Protein AF-A0A7C4ZBN6-F1 (afdb_monomer)

pLDDT: mean 78.93, std 16.06, range [44.75, 97.38]

Mean predicted aligned error: 10.24 Å

Foldseek 3Di:
DDDDDDDPVNVVVVVVVVVVVCVVCVVVVVVVVVVVLVVLLVVLVVQVVVLQVVLCVVPVQFGQAFDQDPDPDPVCVPPRPRCFSVVSSCVRNVDLCSQDRPPDPDCAPPPDPPPDPDRHHPDDDPNVCHDPPDCQRRGPVNDDDPVRD

Structure (mmCIF, N/CA/C/O backbone):
data_AF-A0A7C4ZBN6-F1
#
_entry.id   AF-A0A7C4ZBN6-F1
#
loop_
_atom_site.group_PDB
_atom_site.id
_atom_site.type_symbol
_atom_site.label_atom_id
_atom_site.label_alt_id
_atom_site.label_comp_id
_atom_site.label_asym_id
_atom_site.label_entity_id
_atom_site.label_seq_id
_atom_site.pdbx_PDB_ins_code
_atom_site.Cartn_x
_atom_site.Cartn_y
_atom_site.Cartn_z
_atom_site.occupancy
_atom_site.B_iso_or_equiv
_atom_site.auth_seq_id
_atom_site.auth_comp_id
_atom_site.auth_asym_id
_atom_site.auth_atom_id
_atom_site.pdbx_PDB_model_num
ATOM 1 N N . MET A 1 1 ? -55.128 3.864 31.688 1.00 60.03 1 MET A N 1
ATOM 2 C CA . MET A 1 1 ? -53.842 3.225 31.319 1.00 60.03 1 MET A CA 1
ATOM 3 C C . MET A 1 1 ? -52.769 3.665 32.312 1.00 60.03 1 MET A C 1
ATOM 5 O O . MET A 1 1 ? -52.484 4.854 32.373 1.00 60.03 1 MET A O 1
ATOM 9 N N . LYS A 1 2 ? -52.221 2.760 33.138 1.00 59.66 2 LYS A N 1
ATOM 10 C CA . LYS A 1 2 ? -51.116 3.093 34.060 1.00 59.66 2 LYS A CA 1
ATOM 11 C C . LYS A 1 2 ? -49.833 3.290 33.245 1.00 59.66 2 LYS A C 1
ATOM 13 O O . LYS A 1 2 ? -49.357 2.339 32.633 1.00 59.66 2 LYS A O 1
ATOM 18 N N . ARG A 1 3 ? -49.285 4.508 33.225 1.00 72.81 3 ARG A N 1
ATOM 19 C CA . ARG A 1 3 ? -47.945 4.765 32.677 1.00 72.81 3 ARG A CA 1
ATOM 20 C C . ARG A 1 3 ? -46.919 4.142 33.627 1.00 72.81 3 ARG A C 1
ATOM 22 O O . ARG A 1 3 ? -46.938 4.446 34.817 1.00 72.81 3 ARG A O 1
ATOM 29 N N . ARG A 1 4 ? -46.066 3.246 33.122 1.00 79.19 4 ARG A N 1
ATOM 30 C CA . ARG A 1 4 ? -44.907 2.747 33.875 1.00 79.19 4 ARG A CA 1
ATOM 31 C C . ARG A 1 4 ? -43.882 3.879 33.934 1.00 79.19 4 ARG A C 1
ATOM 33 O O . ARG A 1 4 ? -43.430 4.336 32.889 1.00 79.19 4 ARG A O 1
ATOM 40 N N . ALA A 1 5 ? -43.591 4.370 35.134 1.00 80.50 5 ALA A N 1
ATOM 41 C CA . ALA A 1 5 ? -42.513 5.323 35.354 1.00 80.50 5 ALA A CA 1
ATOM 42 C C . ALA A 1 5 ? -41.191 4.550 35.428 1.00 80.50 5 ALA A C 1
ATOM 44 O O . ALA A 1 5 ? -41.112 3.548 36.136 1.00 80.50 5 ALA A O 1
ATOM 45 N N . PHE A 1 6 ? -40.193 4.999 34.671 1.00 83.88 6 PHE A N 1
ATOM 46 C CA . PHE A 1 6 ? -38.844 4.439 34.703 1.00 83.88 6 PHE A CA 1
ATOM 47 C C . PHE A 1 6 ? -38.177 4.847 36.016 1.00 83.88 6 PHE A C 1
ATOM 49 O O . PHE A 1 6 ? -38.221 6.022 3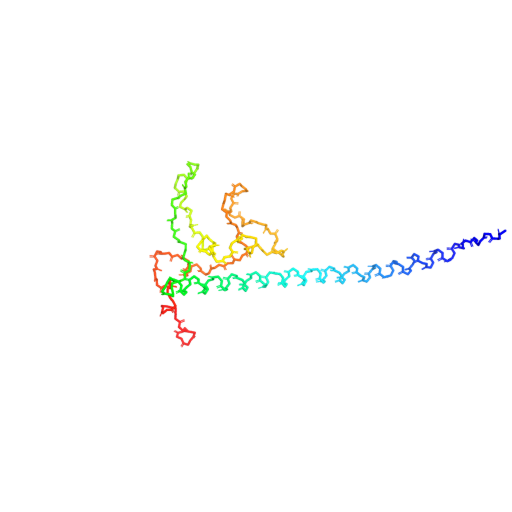6.392 1.00 83.88 6 PHE A O 1
ATOM 56 N N . THR A 1 7 ? -37.591 3.898 36.737 1.00 92.25 7 THR A N 1
ATOM 57 C CA . THR A 1 7 ? -36.889 4.213 37.983 1.00 92.25 7 THR A CA 1
ATOM 58 C C . THR A 1 7 ? -35.491 4.759 37.682 1.00 92.25 7 THR A C 1
ATOM 60 O O . THR A 1 7 ? -34.854 4.391 36.694 1.00 92.25 7 THR A O 1
ATOM 63 N N . LEU A 1 8 ? -34.978 5.640 38.548 1.00 91.75 8 LEU A N 1
ATOM 64 C CA . LEU A 1 8 ? -33.612 6.170 38.425 1.00 91.75 8 LEU A CA 1
ATOM 65 C C . LEU A 1 8 ? -32.552 5.057 38.427 1.00 91.75 8 LEU A C 1
ATOM 67 O O . LEU A 1 8 ? -31.536 5.178 37.750 1.00 91.75 8 LEU A O 1
ATOM 71 N N . ILE A 1 9 ? -32.804 3.966 39.157 1.00 94.50 9 ILE A N 1
ATOM 72 C CA . ILE A 1 9 ? -31.894 2.818 39.255 1.00 94.50 9 ILE A CA 1
ATOM 73 C C . ILE A 1 9 ? -31.813 2.076 37.919 1.00 94.50 9 ILE A C 1
ATOM 75 O O . ILE A 1 9 ? -30.714 1.768 37.468 1.00 94.50 9 ILE A O 1
ATOM 79 N N . GLU A 1 10 ? -32.947 1.831 37.257 1.00 94.31 10 GLU A N 1
ATOM 80 C CA . GLU A 1 10 ? -32.962 1.195 35.933 1.00 94.31 10 GLU A CA 1
ATOM 81 C C . GLU A 1 10 ? -32.170 2.019 34.915 1.00 94.31 10 GLU A C 1
ATOM 83 O O . GLU A 1 10 ? -31.379 1.466 34.153 1.00 94.31 10 GLU A O 1
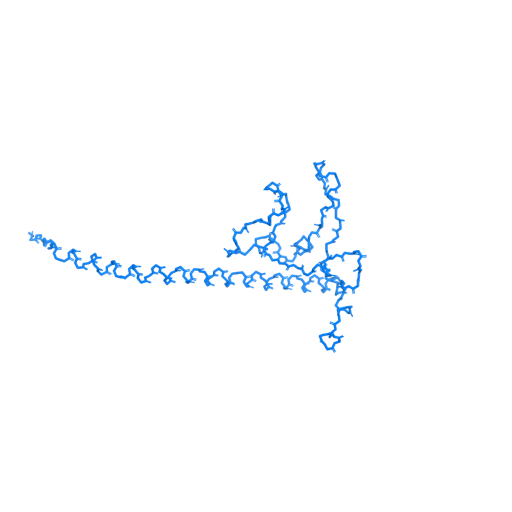ATOM 88 N N . LEU A 1 11 ? -32.317 3.348 34.935 1.00 92.94 11 LEU A N 1
ATOM 89 C CA . LEU A 1 11 ? -31.555 4.225 34.047 1.00 92.94 11 LEU A CA 1
ATOM 90 C C . LEU A 1 11 ? -30.052 4.189 34.365 1.00 92.94 11 LEU A C 1
ATOM 92 O O . LEU A 1 11 ? -29.230 4.112 33.452 1.00 92.94 11 LEU A O 1
ATOM 96 N N . LEU A 1 12 ? -29.694 4.207 35.652 1.00 95.31 12 LEU A N 1
ATOM 97 C CA . LEU A 1 12 ? -28.306 4.209 36.113 1.00 95.31 12 LEU A CA 1
ATOM 98 C C . LEU A 1 12 ? -27.571 2.909 35.753 1.00 95.31 12 LEU A C 1
ATOM 100 O O . LEU A 1 12 ? -26.424 2.945 35.310 1.00 95.31 12 LEU A O 1
ATOM 104 N N . VAL A 1 13 ? -28.230 1.759 35.891 1.00 95.69 13 VAL A N 1
ATOM 105 C CA . VAL A 1 13 ? -27.642 0.465 35.515 1.00 95.69 13 VAL A CA 1
ATOM 106 C C . VAL A 1 13 ? -27.402 0.392 34.005 1.00 95.69 13 VAL A C 1
ATOM 108 O O . VAL A 1 13 ? -26.350 -0.077 33.574 1.00 95.69 13 VAL A O 1
ATOM 111 N N . VAL A 1 14 ? -28.326 0.907 33.187 1.00 96.38 14 VAL A N 1
ATOM 112 C CA . VAL A 1 14 ? -28.183 0.898 31.722 1.00 96.38 14 VAL A CA 1
ATOM 113 C C . VAL A 1 14 ? -26.984 1.730 31.273 1.00 96.38 14 VAL A C 1
ATOM 115 O O . VAL A 1 14 ? -26.168 1.247 30.488 1.00 96.38 14 VAL A O 1
ATOM 118 N N . ILE A 1 15 ? -26.826 2.951 31.793 1.00 97.25 15 ILE A N 1
ATOM 119 C CA . ILE A 1 15 ? -25.667 3.782 31.436 1.00 97.25 15 ILE A CA 1
ATOM 120 C C . ILE A 1 15 ? -24.353 3.157 31.919 1.00 97.25 15 ILE A C 1
ATOM 122 O O . ILE A 1 15 ? -23.356 3.235 31.204 1.00 97.25 15 ILE A O 1
ATOM 126 N N . ALA A 1 16 ? -24.351 2.487 33.078 1.00 97.31 16 ALA A N 1
ATOM 127 C CA . ALA A 1 16 ? -23.172 1.796 33.592 1.00 97.31 16 ALA A CA 1
ATOM 128 C C . ALA A 1 16 ? -22.750 0.644 32.666 1.00 97.31 16 ALA A C 1
ATOM 130 O O . ALA A 1 16 ? -21.574 0.525 32.324 1.00 97.31 16 ALA A O 1
ATOM 131 N N . ILE A 1 17 ? -23.706 -0.159 32.192 1.00 97.31 17 ILE A N 1
ATOM 132 C CA . ILE A 1 17 ? -23.434 -1.242 31.238 1.00 97.31 17 ILE A CA 1
ATOM 133 C C . ILE A 1 17 ? -22.921 -0.674 29.907 1.00 97.31 17 ILE A C 1
ATOM 135 O O . ILE A 1 17 ? -21.914 -1.158 29.391 1.00 97.31 17 ILE A O 1
ATOM 139 N N . ILE A 1 18 ? -23.550 0.378 29.367 1.00 97.25 18 ILE A N 1
ATOM 140 C CA . ILE A 1 18 ? -23.095 1.031 28.126 1.00 97.25 18 ILE A CA 1
ATOM 141 C C . ILE A 1 18 ? -21.665 1.566 28.282 1.00 97.25 18 ILE A C 1
ATOM 143 O O . ILE A 1 18 ? -20.851 1.376 27.380 1.00 97.25 18 ILE A O 1
ATOM 147 N N . ALA A 1 19 ? -21.334 2.183 29.421 1.00 97.38 19 ALA A N 1
ATOM 148 C CA . ALA A 1 19 ? -19.993 2.699 29.689 1.00 97.38 19 ALA A CA 1
ATOM 149 C C . ALA A 1 19 ? -18.934 1.584 29.709 1.00 97.38 19 ALA A C 1
ATOM 151 O O . ALA A 1 19 ? -17.877 1.738 29.097 1.00 97.38 19 ALA A O 1
ATOM 152 N N . ILE A 1 20 ? -19.229 0.444 30.344 1.00 96.81 20 ILE A N 1
ATOM 153 C CA . ILE A 1 20 ? -18.333 -0.724 30.372 1.00 96.81 20 ILE A CA 1
ATOM 154 C C . ILE A 1 20 ? -18.133 -1.288 28.959 1.00 96.81 20 ILE A C 1
ATOM 156 O O . ILE A 1 20 ? -16.999 -1.528 28.540 1.00 96.81 20 ILE A O 1
ATOM 160 N N . LEU A 1 21 ? -19.218 -1.466 28.200 1.00 97.38 21 LEU A N 1
ATOM 161 C CA . LEU A 1 21 ? -19.151 -1.978 26.829 1.00 97.38 21 LEU A CA 1
ATOM 162 C C . LEU A 1 21 ? -18.361 -1.035 25.916 1.00 97.38 21 LEU A C 1
ATOM 164 O O . LEU A 1 21 ? -17.495 -1.485 25.167 1.00 97.38 21 LEU A O 1
ATOM 168 N N . ALA A 1 22 ? -18.612 0.271 26.009 1.00 96.25 22 ALA A N 1
ATOM 169 C CA . ALA A 1 22 ? -17.898 1.279 25.238 1.00 96.25 22 ALA A CA 1
ATOM 170 C C . ALA A 1 22 ? -16.397 1.286 25.573 1.00 96.25 22 ALA A C 1
ATOM 172 O O . ALA A 1 22 ? -15.572 1.300 24.657 1.00 96.25 22 ALA A O 1
ATOM 173 N N . ALA A 1 23 ? -16.033 1.193 26.858 1.00 96.31 23 ALA A N 1
ATOM 174 C CA . ALA A 1 23 ? -14.640 1.162 27.308 1.00 96.31 23 ALA A CA 1
ATOM 175 C C . ALA A 1 23 ? -13.838 -0.004 26.704 1.00 96.31 23 ALA A C 1
ATOM 177 O O . ALA A 1 23 ? -12.662 0.164 26.385 1.00 96.31 2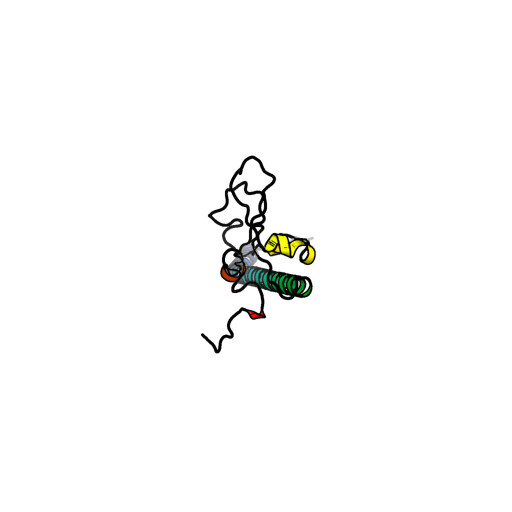3 ALA A O 1
ATOM 178 N N . ILE A 1 24 ? -14.466 -1.166 26.496 1.00 95.88 24 ILE A N 1
ATOM 179 C CA . ILE A 1 24 ? -13.829 -2.325 25.849 1.00 95.88 24 ILE A CA 1
ATOM 180 C C . ILE A 1 24 ? -13.860 -2.189 24.320 1.00 95.88 24 ILE A C 1
ATOM 182 O O . ILE A 1 24 ? -12.896 -2.547 23.638 1.00 95.88 24 ILE A O 1
ATOM 186 N N . LEU A 1 25 ? -14.945 -1.650 23.761 1.00 95.25 25 LEU A N 1
ATOM 187 C CA . LEU A 1 25 ? -15.138 -1.564 22.316 1.00 95.25 25 LEU A CA 1
ATOM 188 C C . LEU A 1 25 ? -14.184 -0.564 21.651 1.00 95.25 25 LEU A C 1
ATOM 190 O O . LEU A 1 25 ? -13.637 -0.872 20.595 1.00 95.25 25 LEU A O 1
ATOM 194 N N . PHE A 1 26 ? -13.932 0.598 22.259 1.00 93.81 26 PHE A N 1
ATOM 195 C CA . PHE A 1 26 ? -13.044 1.621 21.690 1.00 93.81 26 PHE A CA 1
ATOM 196 C C . PHE A 1 26 ? -11.620 1.123 21.362 1.00 93.81 26 PHE A C 1
ATOM 198 O O . PHE A 1 26 ? -11.198 1.273 20.208 1.00 93.81 26 PHE A O 1
ATOM 205 N N . PRO A 1 27 ? -10.863 0.507 22.295 1.00 92.56 27 PRO A N 1
ATOM 206 C CA . PRO A 1 27 ? -9.508 0.040 22.002 1.00 92.56 27 PRO A CA 1
ATOM 207 C C . PRO A 1 27 ? -9.492 -1.110 20.988 1.00 92.56 27 PRO A C 1
ATOM 209 O O . PRO A 1 27 ? -8.581 -1.193 20.161 1.00 92.56 27 PRO A O 1
ATOM 212 N N . VAL A 1 28 ? -10.499 -1.989 21.016 1.00 96.75 28 VAL A N 1
ATOM 213 C CA . VAL A 1 28 ? -10.618 -3.103 20.064 1.00 96.75 28 VAL A CA 1
ATOM 214 C C . VAL A 1 28 ? -10.935 -2.586 18.663 1.00 96.75 28 VAL A C 1
ATOM 216 O O . VAL A 1 28 ? -10.297 -2.999 17.695 1.00 96.75 28 VAL A O 1
ATOM 219 N N . PHE A 1 29 ? -11.858 -1.634 18.547 1.00 95.38 29 PHE A N 1
ATOM 220 C CA . PHE A 1 29 ? -12.246 -1.040 17.274 1.00 95.38 29 PHE A CA 1
ATOM 221 C C . PHE A 1 29 ? -11.080 -0.303 16.606 1.00 95.38 29 PHE A C 1
ATOM 223 O O . PHE A 1 29 ? -10.862 -0.459 15.405 1.00 95.38 29 PHE A O 1
ATOM 230 N N . ALA A 1 30 ? -10.276 0.436 17.379 1.00 94.00 30 ALA A N 1
ATOM 231 C CA . ALA A 1 30 ? -9.076 1.092 16.862 1.00 94.00 30 ALA A CA 1
ATOM 232 C C . ALA A 1 30 ? -8.083 0.080 16.256 1.00 94.00 30 ALA A C 1
ATOM 234 O O . ALA A 1 30 ? -7.615 0.268 15.131 1.00 94.00 30 ALA A O 1
ATOM 235 N N . LYS A 1 31 ? -7.822 -1.034 16.957 1.00 94.88 31 LYS A N 1
ATOM 236 C CA . LYS A 1 31 ? -6.959 -2.119 16.457 1.00 94.88 31 LYS A CA 1
ATOM 237 C C . LYS A 1 31 ? -7.534 -2.777 15.202 1.00 94.88 31 LYS A C 1
ATOM 239 O O . LYS A 1 31 ? -6.802 -2.990 14.238 1.00 94.88 31 LYS A O 1
ATOM 244 N N . ALA A 1 32 ? -8.833 -3.073 15.193 1.00 95.94 32 ALA A N 1
ATOM 245 C CA . ALA A 1 32 ? -9.508 -3.689 14.051 1.00 95.94 32 ALA A CA 1
ATOM 246 C C . ALA A 1 32 ? -9.457 -2.791 12.805 1.00 95.94 32 ALA A C 1
ATOM 248 O O . ALA A 1 32 ? -9.143 -3.258 11.710 1.00 95.94 32 ALA A O 1
ATOM 249 N N . ARG A 1 33 ? -9.688 -1.485 12.979 1.00 95.44 33 ARG A N 1
ATOM 250 C CA . ARG A 1 33 ? -9.586 -0.497 11.901 1.00 95.44 33 ARG A CA 1
ATOM 251 C C . ARG A 1 33 ? -8.179 -0.444 11.312 1.00 95.44 33 ARG A C 1
ATOM 253 O O . ARG A 1 33 ? -8.041 -0.398 10.093 1.00 95.44 33 ARG A O 1
ATOM 260 N N . GLU A 1 34 ? -7.146 -0.482 12.149 1.00 95.38 34 GLU A N 1
ATOM 261 C CA . GLU A 1 34 ? -5.767 -0.499 11.657 1.00 95.38 34 GLU A CA 1
ATOM 262 C C . GLU A 1 34 ? -5.445 -1.796 10.907 1.00 95.38 34 GLU A C 1
ATOM 264 O O . GLU A 1 34 ? -4.852 -1.756 9.833 1.00 95.38 34 GLU A O 1
ATOM 269 N N . LYS A 1 35 ? -5.926 -2.950 11.382 1.00 95.69 35 LYS A N 1
ATOM 270 C CA . LYS A 1 35 ? -5.795 -4.219 10.648 1.00 95.69 35 LYS A CA 1
ATOM 271 C C . LYS A 1 35 ? -6.484 -4.197 9.282 1.00 95.69 35 LYS A C 1
ATOM 273 O O . LYS A 1 35 ? -5.933 -4.727 8.313 1.00 95.69 35 LYS A O 1
ATOM 278 N N . ALA A 1 36 ? -7.643 -3.551 9.173 1.00 96.38 36 ALA A N 1
ATOM 279 C CA . ALA A 1 36 ? -8.314 -3.357 7.891 1.00 96.38 36 ALA A CA 1
ATOM 280 C C . ALA A 1 36 ? -7.476 -2.485 6.937 1.00 96.38 36 ALA A C 1
ATOM 282 O O . ALA A 1 36 ? -7.307 -2.839 5.771 1.00 96.38 36 ALA A O 1
ATOM 283 N N . ARG A 1 37 ? -6.882 -1.392 7.437 1.00 95.50 37 ARG A N 1
ATOM 284 C CA . ARG A 1 37 ? -5.980 -0.541 6.643 1.00 95.50 37 ARG A CA 1
ATOM 285 C C . ARG A 1 37 ? -4.720 -1.280 6.198 1.00 95.50 37 ARG A C 1
ATOM 287 O O . ARG A 1 37 ? -4.371 -1.196 5.025 1.00 95.50 37 ARG A O 1
ATOM 294 N N . GLN A 1 38 ? -4.100 -2.070 7.078 1.00 94.94 38 GLN A N 1
ATOM 295 C CA . GLN A 1 38 ? -2.959 -2.929 6.733 1.00 94.94 38 GLN A CA 1
ATOM 296 C C . GLN A 1 38 ? -3.312 -3.909 5.607 1.00 94.94 38 GLN A C 1
ATOM 298 O O . GLN A 1 38 ? -2.55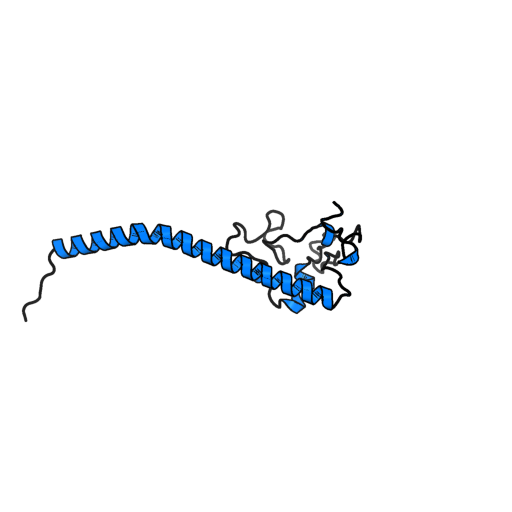1 -4.062 4.653 1.00 94.94 38 GLN A O 1
ATOM 303 N N . SER A 1 39 ? -4.492 -4.528 5.685 1.00 96.62 39 SER A N 1
ATOM 304 C CA . SER A 1 39 ? -4.978 -5.456 4.657 1.00 96.62 39 SER A CA 1
ATOM 305 C C . SER A 1 39 ? -5.186 -4.755 3.311 1.00 96.62 39 SER A C 1
ATOM 307 O O . SER A 1 39 ? -4.802 -5.292 2.272 1.00 96.62 39 SER A O 1
ATOM 309 N N . ALA A 1 40 ? -5.721 -3.531 3.322 1.00 95.62 40 ALA A N 1
ATOM 310 C CA . ALA A 1 40 ? -5.835 -2.704 2.123 1.00 95.62 40 ALA A CA 1
ATOM 311 C C . ALA A 1 40 ? -4.455 -2.346 1.547 1.00 95.62 40 ALA A C 1
ATOM 313 O O . ALA A 1 40 ? -4.235 -2.511 0.349 1.00 95.62 40 ALA A O 1
ATOM 314 N N . CYS A 1 41 ? -3.493 -1.950 2.390 1.00 93.81 41 CYS A N 1
ATOM 315 C CA . CYS A 1 41 ? -2.141 -1.647 1.923 1.00 93.81 41 CYS A CA 1
ATOM 316 C C . CYS A 1 41 ? -1.455 -2.871 1.297 1.00 93.81 41 CYS A C 1
ATOM 318 O O . CYS A 1 41 ? -0.752 -2.724 0.300 1.00 93.81 41 CYS A O 1
ATOM 320 N N . LEU A 1 42 ? -1.666 -4.072 1.844 1.00 95.31 42 LEU A N 1
ATOM 321 C CA . LEU A 1 42 ? -1.143 -5.314 1.272 1.00 95.31 42 LEU A CA 1
ATOM 322 C C . LEU A 1 42 ? -1.801 -5.646 -0.075 1.00 95.31 42 LEU A C 1
ATOM 324 O O . LEU A 1 42 ? -1.121 -6.068 -1.008 1.00 95.31 42 LEU A O 1
ATOM 328 N N . SER A 1 43 ? -3.115 -5.448 -0.187 1.00 95.75 43 SER A N 1
ATOM 329 C CA . SER A 1 43 ? -3.844 -5.606 -1.450 1.00 95.75 43 SER A CA 1
ATOM 330 C C . SER A 1 43 ? -3.285 -4.685 -2.536 1.00 95.75 43 SER A C 1
ATOM 332 O O . SER A 1 43 ? -3.027 -5.139 -3.647 1.00 95.75 43 SER A O 1
ATOM 334 N N . ASN A 1 44 ? -3.016 -3.423 -2.200 1.00 94.00 44 ASN A N 1
ATOM 335 C CA . ASN A 1 44 ? -2.409 -2.461 -3.116 1.00 94.00 44 ASN A CA 1
ATOM 336 C C . ASN A 1 44 ? -1.039 -2.937 -3.628 1.00 94.00 44 ASN A C 1
ATOM 338 O O . ASN A 1 44 ? -0.792 -2.898 -4.830 1.00 94.00 44 ASN A O 1
ATOM 342 N N . VAL A 1 45 ? -0.180 -3.473 -2.748 1.00 93.12 45 VAL A N 1
ATOM 343 C CA . VAL A 1 45 ? 1.120 -4.050 -3.150 1.00 93.12 45 VAL A CA 1
ATOM 344 C C . VAL A 1 45 ? 0.949 -5.206 -4.127 1.00 93.12 45 VAL A C 1
ATOM 346 O O . VAL A 1 45 ? 1.651 -5.261 -5.132 1.00 93.12 45 VAL A O 1
ATOM 349 N N . LYS A 1 46 ? -0.009 -6.104 -3.879 1.00 95.06 46 LYS A N 1
ATOM 350 C CA . LYS A 1 46 ? -0.291 -7.216 -4.796 1.00 95.06 46 LYS A CA 1
ATOM 351 C C . LYS A 1 46 ? -0.754 -6.731 -6.168 1.00 95.06 46 LYS A C 1
ATOM 353 O O . LYS A 1 46 ? -0.315 -7.276 -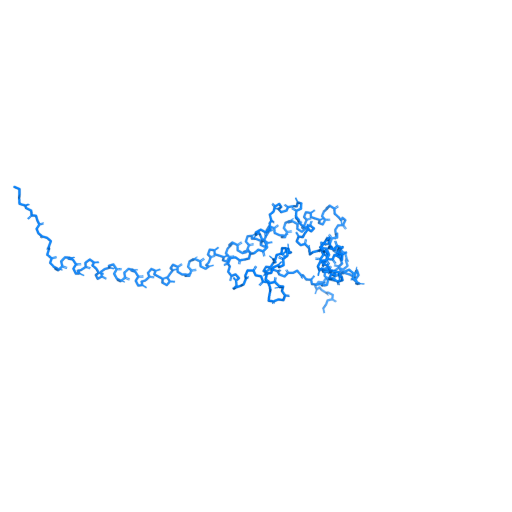7.174 1.00 95.06 46 LYS A O 1
ATOM 358 N N . GLN A 1 47 ? -1.612 -5.710 -6.213 1.00 93.94 47 GLN A N 1
ATOM 359 C CA . GLN A 1 47 ? -2.070 -5.135 -7.479 1.00 93.94 47 GLN A CA 1
ATOM 360 C C . GLN A 1 47 ? -0.910 -4.491 -8.248 1.00 93.94 47 GLN A C 1
ATOM 362 O O . GLN A 1 47 ? -0.752 -4.747 -9.437 1.00 93.94 47 GLN A O 1
ATOM 367 N N . MET A 1 48 ? -0.042 -3.737 -7.563 1.00 92.38 48 MET A N 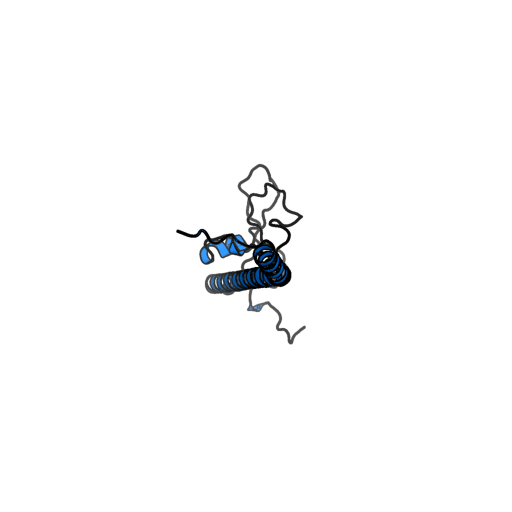1
ATOM 368 C CA . MET A 1 48 ? 1.154 -3.167 -8.189 1.00 92.38 48 MET A CA 1
ATOM 369 C C . MET A 1 48 ? 2.108 -4.247 -8.702 1.00 92.38 48 MET A C 1
ATOM 371 O O . MET A 1 48 ? 2.586 -4.137 -9.824 1.00 92.38 48 MET A O 1
ATOM 375 N N . ALA A 1 49 ? 2.357 -5.308 -7.929 1.00 92.50 49 ALA A N 1
ATOM 376 C CA . ALA A 1 49 ? 3.198 -6.420 -8.368 1.00 92.50 49 ALA A CA 1
ATOM 377 C C . ALA A 1 49 ? 2.635 -7.087 -9.633 1.00 92.50 49 ALA A C 1
ATOM 379 O O . ALA A 1 49 ? 3.375 -7.351 -10.576 1.00 92.50 49 ALA A O 1
ATOM 380 N N . PHE A 1 50 ? 1.316 -7.293 -9.695 1.00 95.19 50 PHE A N 1
ATOM 381 C CA . PHE A 1 50 ? 0.661 -7.816 -10.892 1.00 95.19 50 PHE A CA 1
ATOM 382 C C . PHE A 1 50 ? 0.833 -6.892 -12.108 1.00 95.19 50 PHE A C 1
ATOM 384 O O . PHE A 1 50 ? 1.123 -7.367 -13.207 1.00 95.19 50 PHE A O 1
ATOM 391 N N . ALA A 1 51 ? 0.705 -5.577 -11.921 1.00 93.62 51 ALA A N 1
ATOM 392 C CA . ALA A 1 51 ? 0.950 -4.608 -12.986 1.00 93.62 51 ALA A CA 1
ATOM 393 C C . ALA A 1 51 ? 2.410 -4.597 -13.449 1.00 93.62 51 ALA A C 1
ATOM 395 O O . ALA A 1 51 ? 2.654 -4.510 -14.646 1.00 93.62 51 ALA A O 1
ATOM 396 N N . VAL A 1 52 ? 3.372 -4.736 -12.531 1.00 92.00 52 VAL A N 1
ATOM 397 C CA . VAL A 1 52 ? 4.798 -4.871 -12.873 1.00 92.00 52 VAL A CA 1
ATOM 398 C C . VAL A 1 52 ? 5.034 -6.119 -13.716 1.00 92.00 52 VAL A C 1
ATOM 400 O O . VAL A 1 52 ? 5.668 -6.020 -14.757 1.00 92.00 52 VAL A O 1
ATOM 403 N N . HIS A 1 53 ? 4.487 -7.271 -13.326 1.00 93.25 53 HIS A N 1
ATOM 404 C CA . HIS A 1 53 ? 4.622 -8.493 -14.122 1.00 93.25 53 HIS A CA 1
ATOM 405 C C . HIS A 1 53 ? 3.957 -8.377 -15.496 1.00 93.25 53 HIS A C 1
ATOM 407 O O . HIS A 1 53 ? 4.518 -8.831 -16.487 1.00 93.25 53 HIS A O 1
ATOM 413 N N . SER A 1 54 ? 2.790 -7.735 -15.571 1.00 94.69 54 SER A N 1
ATOM 414 C CA . SER A 1 54 ? 2.119 -7.480 -16.852 1.00 94.69 54 SER A CA 1
ATOM 415 C C . SER A 1 54 ? 2.969 -6.576 -17.749 1.00 94.69 54 SER A C 1
ATOM 417 O O . SER A 1 54 ? 3.151 -6.881 -18.920 1.00 94.69 54 SER A O 1
ATOM 419 N N . TYR A 1 55 ? 3.566 -5.526 -17.178 1.00 92.19 55 TYR A N 1
ATOM 420 C CA . TYR A 1 55 ? 4.518 -4.667 -17.878 1.00 92.19 55 TYR A CA 1
ATOM 421 C C . TYR A 1 55 ? 5.728 -5.458 -18.386 1.00 92.19 55 TYR A C 1
ATOM 423 O O . TYR A 1 55 ? 6.088 -5.336 -19.548 1.00 92.19 55 TYR A O 1
ATOM 431 N N . MET A 1 56 ? 6.343 -6.290 -17.546 1.00 91.38 56 MET A N 1
ATOM 432 C CA . MET A 1 56 ? 7.509 -7.086 -17.940 1.00 91.38 56 MET A CA 1
ATOM 433 C C . MET A 1 56 ? 7.202 -8.024 -19.110 1.00 91.38 56 MET A C 1
ATOM 435 O O . MET A 1 56 ? 8.011 -8.125 -20.029 1.00 91.38 56 MET A O 1
ATOM 439 N N . ASN A 1 57 ? 6.028 -8.660 -19.105 1.00 93.31 57 ASN A N 1
ATOM 440 C CA . ASN A 1 57 ? 5.600 -9.541 -20.193 1.00 93.31 57 ASN A CA 1
ATOM 441 C C . ASN A 1 57 ? 5.466 -8.799 -21.531 1.00 93.31 57 ASN A C 1
ATOM 443 O O . ASN A 1 57 ? 5.761 -9.373 -22.576 1.00 93.31 57 ASN A O 1
ATOM 447 N N . ASP A 1 58 ? 5.045 -7.534 -21.494 1.00 93.25 58 ASP A N 1
ATOM 448 C CA . ASP A 1 58 ? 4.863 -6.706 -22.688 1.00 93.25 58 ASP A CA 1
ATOM 449 C C . ASP A 1 58 ? 6.177 -6.038 -23.155 1.00 93.25 58 ASP A C 1
ATOM 451 O O . ASP A 1 58 ? 6.255 -5.566 -24.289 1.00 93.25 58 ASP A O 1
ATOM 455 N N . TRP A 1 59 ? 7.210 -5.994 -22.301 1.00 88.75 59 TRP A N 1
ATOM 456 C CA . TRP A 1 59 ? 8.460 -5.246 -22.513 1.00 88.75 59 TRP A CA 1
ATOM 457 C C . TRP A 1 59 ? 9.723 -6.114 -22.356 1.00 88.75 59 TRP A C 1
ATOM 459 O O . TRP A 1 59 ? 10.688 -5.693 -21.720 1.00 88.75 59 TRP A O 1
ATOM 469 N N . ASP A 1 60 ? 9.738 -7.324 -22.923 1.00 88.38 60 ASP A N 1
ATOM 470 C CA . ASP A 1 60 ? 10.912 -8.222 -22.962 1.00 88.38 60 ASP A CA 1
ATOM 471 C C . ASP A 1 60 ? 11.577 -8.454 -21.587 1.00 88.38 60 ASP A C 1
ATOM 473 O O . ASP A 1 60 ? 12.801 -8.447 -21.446 1.00 88.38 60 ASP A O 1
ATOM 477 N N . ASN A 1 61 ? 10.767 -8.642 -20.541 1.00 88.31 61 ASN A N 1
ATOM 478 C CA . ASN A 1 61 ? 11.207 -8.801 -19.149 1.00 88.31 61 ASN A CA 1
ATOM 479 C C . ASN A 1 61 ? 12.002 -7.607 -18.587 1.00 88.31 61 ASN A C 1
ATOM 481 O O . ASN A 1 61 ? 12.779 -7.753 -17.637 1.00 88.31 61 ASN A O 1
ATOM 485 N N . CYS A 1 62 ? 11.799 -6.413 -19.147 1.00 84.94 62 CYS A N 1
ATOM 486 C CA . CYS A 1 62 ? 12.305 -5.170 -18.581 1.00 84.94 62 CYS A CA 1
ATOM 487 C C . CYS A 1 62 ? 11.383 -4.678 -17.463 1.00 84.94 62 CYS A C 1
ATOM 489 O O . CYS A 1 62 ? 10.166 -4.578 -17.626 1.00 84.94 62 CYS A O 1
ATOM 491 N N . TYR A 1 63 ? 11.968 -4.295 -16.334 1.00 87.69 63 TYR A N 1
ATOM 492 C CA . TYR A 1 63 ? 11.242 -3.636 -15.259 1.00 87.69 63 TYR A CA 1
ATOM 493 C C . TYR A 1 63 ? 10.863 -2.190 -15.632 1.00 87.69 63 TYR A C 1
ATOM 495 O O . TYR A 1 63 ? 11.576 -1.525 -16.394 1.00 87.69 63 TYR A O 1
ATOM 503 N N . PRO A 1 64 ? 9.755 -1.660 -15.079 1.00 84.50 64 PRO A N 1
ATOM 504 C CA . PRO A 1 64 ? 9.371 -0.264 -15.249 1.00 84.50 64 PRO A CA 1
ATOM 505 C C . PRO A 1 64 ? 10.409 0.662 -14.600 1.00 84.50 64 PRO A C 1
ATOM 507 O O . PRO A 1 64 ? 10.488 0.803 -13.380 1.00 84.50 64 PRO A O 1
ATOM 510 N N . SER A 1 65 ? 11.195 1.318 -15.443 1.00 76.06 65 SER A N 1
ATOM 511 C CA . SER A 1 65 ? 12.255 2.240 -15.043 1.00 76.06 65 SER A CA 1
ATOM 512 C C . SER A 1 65 ? 11.735 3.677 -14.912 1.00 76.06 65 SER A C 1
ATOM 514 O O . SER A 1 65 ? 10.766 4.059 -15.567 1.00 76.06 65 SER A O 1
ATOM 516 N N . SER A 1 66 ? 12.394 4.516 -14.106 1.00 69.00 66 SER A N 1
ATOM 517 C CA . SER A 1 66 ? 12.233 5.959 -14.240 1.00 69.00 66 SER A CA 1
ATOM 518 C C . SER A 1 66 ? 13.130 6.503 -15.343 1.00 69.00 66 SER A C 1
ATOM 520 O O . SER A 1 66 ? 14.334 6.718 -15.189 1.00 69.00 66 SER A O 1
ATOM 522 N N . ALA A 1 67 ? 12.518 6.735 -16.496 1.00 56.88 67 ALA A N 1
ATOM 523 C CA . ALA A 1 67 ? 13.139 7.538 -17.532 1.00 56.88 67 ALA A CA 1
ATOM 524 C C . ALA A 1 67 ? 12.933 9.024 -17.212 1.00 56.88 67 ALA A C 1
ATOM 526 O O . ALA A 1 67 ? 11.926 9.421 -16.624 1.00 56.88 67 ALA A O 1
ATOM 527 N N . ARG A 1 68 ? 13.888 9.867 -17.605 1.00 55.19 68 ARG A N 1
ATOM 528 C CA . ARG A 1 68 ? 13.686 11.318 -17.611 1.00 55.19 68 ARG A CA 1
ATOM 529 C C . ARG A 1 68 ? 12.648 11.637 -18.684 1.00 55.19 68 ARG A C 1
ATOM 531 O O . ARG A 1 68 ? 12.939 11.445 -19.862 1.00 55.19 68 ARG A O 1
ATOM 538 N N . TYR A 1 69 ? 11.473 12.124 -18.297 1.00 51.38 69 TYR A N 1
ATOM 539 C CA . TYR A 1 69 ? 10.514 12.661 -19.260 1.00 51.38 69 TYR A CA 1
ATOM 540 C C . TYR A 1 69 ? 10.569 14.190 -19.245 1.00 51.38 69 TYR A C 1
ATOM 542 O O . TYR A 1 69 ? 10.690 14.785 -18.169 1.00 51.38 69 TYR A O 1
ATOM 550 N N . PRO A 1 70 ? 10.475 14.846 -20.415 1.00 49.25 70 PRO A N 1
ATOM 551 C CA . PRO A 1 70 ? 10.236 16.277 -20.467 1.00 49.25 70 PRO A CA 1
ATOM 552 C C . PRO A 1 70 ? 8.883 16.550 -19.814 1.00 49.25 70 PRO A C 1
ATOM 554 O O . PRO A 1 70 ? 7.856 16.017 -20.234 1.00 49.25 70 PRO A O 1
ATOM 557 N N . THR A 1 71 ? 8.877 17.358 -18.764 1.00 50.31 71 THR A N 1
ATOM 558 C CA . THR A 1 71 ? 7.644 17.797 -18.124 1.00 50.31 71 THR A CA 1
ATOM 559 C C . THR A 1 71 ? 7.085 18.931 -18.980 1.00 50.31 71 THR A C 1
ATOM 561 O O . THR A 1 71 ? 7.795 19.912 -19.180 1.00 50.31 71 THR A O 1
ATOM 564 N N . PRO A 1 72 ? 5.847 18.858 -19.495 1.00 48.44 72 PRO A N 1
ATOM 565 C CA . PRO A 1 72 ? 5.280 19.939 -20.305 1.00 48.44 72 PRO A CA 1
ATOM 566 C C . PRO A 1 72 ? 4.933 21.201 -19.489 1.00 48.44 72 PRO A C 1
ATOM 568 O O . PRO A 1 72 ? 4.343 22.128 -20.035 1.00 48.44 72 PRO A O 1
ATOM 571 N N . ASP A 1 73 ? 5.263 21.243 -18.192 1.00 51.38 73 ASP A N 1
ATOM 572 C CA . ASP A 1 73 ? 5.051 22.398 -17.320 1.00 51.38 73 ASP A CA 1
ATOM 573 C C . ASP A 1 73 ? 6.252 23.367 -17.393 1.00 51.38 73 ASP A C 1
ATOM 575 O O . ASP A 1 73 ? 7.325 23.043 -16.873 1.00 51.38 73 ASP A O 1
ATOM 579 N N . PRO A 1 74 ? 6.084 24.569 -17.978 1.00 54.16 74 PRO A N 1
ATOM 580 C CA . PRO A 1 74 ? 7.145 25.570 -18.090 1.00 54.16 74 PRO A CA 1
ATOM 581 C C . PRO A 1 74 ? 7.569 26.183 -16.742 1.00 54.16 74 PRO A C 1
ATOM 583 O O . PRO A 1 74 ? 8.540 26.930 -16.690 1.00 54.16 74 PRO A O 1
ATOM 586 N N . LYS A 1 75 ? 6.875 25.900 -15.625 1.00 53.00 75 LYS A N 1
ATOM 587 C CA . LYS A 1 75 ? 7.317 26.340 -14.286 1.00 53.00 75 LYS A CA 1
ATOM 588 C C . LYS A 1 75 ? 8.504 25.547 -13.745 1.00 53.00 75 LYS A C 1
ATOM 590 O O . LYS A 1 75 ? 9.113 25.977 -12.768 1.00 53.00 75 LYS A O 1
ATOM 595 N N . TRP A 1 76 ? 8.821 24.409 -14.356 1.00 54.00 76 TRP A N 1
ATOM 596 C CA . TRP A 1 76 ? 9.855 23.491 -13.890 1.00 54.00 76 TRP A CA 1
ATOM 597 C C . TRP A 1 76 ? 10.877 23.177 -14.988 1.00 54.00 76 TRP A C 1
ATOM 599 O O . TRP A 1 76 ? 11.345 22.042 -15.089 1.00 54.00 76 TRP A O 1
ATOM 609 N N . ASP A 1 77 ? 11.253 24.187 -15.782 1.00 44.75 77 ASP A N 1
ATOM 610 C CA . ASP A 1 77 ? 12.396 24.129 -16.700 1.00 44.75 77 ASP A CA 1
ATOM 611 C C . ASP A 1 77 ? 13.628 23.599 -15.939 1.00 44.75 77 ASP A C 1
ATOM 613 O O . ASP A 1 77 ? 14.191 24.288 -15.086 1.00 44.75 77 ASP A O 1
ATOM 617 N N . ASN A 1 78 ? 14.043 22.366 -16.254 1.00 44.94 78 ASN A N 1
ATOM 618 C CA . ASN A 1 78 ? 15.147 21.587 -15.657 1.00 44.94 78 ASN A CA 1
ATOM 619 C C . ASN A 1 78 ? 14.841 20.691 -14.445 1.00 44.94 78 ASN A C 1
ATOM 621 O O . ASN A 1 78 ? 15.756 20.012 -13.970 1.00 44.94 78 ASN A O 1
ATOM 625 N N . VAL A 1 79 ? 13.592 20.564 -13.990 1.00 46.72 79 VAL A N 1
ATOM 626 C CA . VAL A 1 79 ? 13.227 19.386 -13.19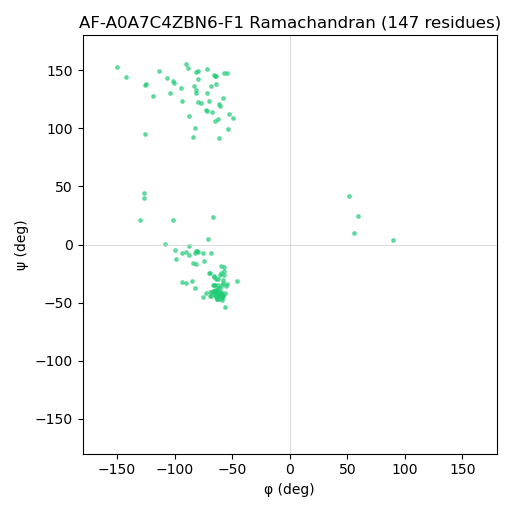1 1.00 46.72 79 VAL A CA 1
ATOM 627 C C . VAL A 1 79 ? 12.892 18.293 -14.185 1.00 46.72 79 VAL A C 1
ATOM 629 O O . VAL A 1 79 ? 11.767 18.193 -14.660 1.00 46.72 79 VAL A O 1
ATOM 632 N N . TYR A 1 80 ? 13.885 17.477 -14.537 1.00 45.50 80 TYR A N 1
ATOM 633 C CA . TYR A 1 80 ? 13.607 16.188 -15.153 1.00 45.50 80 TYR A CA 1
ATOM 634 C C . TYR A 1 80 ? 12.634 15.454 -14.230 1.00 45.50 80 TYR A C 1
ATOM 636 O O . TYR A 1 80 ? 13.033 14.911 -13.200 1.00 45.50 80 TYR A O 1
ATOM 644 N N . GLY A 1 81 ? 11.345 15.487 -14.559 1.00 49.25 81 GLY A N 1
ATOM 645 C CA . GLY A 1 81 ? 10.374 14.631 -13.920 1.00 49.25 81 GLY A CA 1
ATOM 646 C C . GLY A 1 81 ? 10.810 13.221 -14.258 1.00 49.25 81 GLY A C 1
ATOM 647 O O . GLY A 1 81 ? 10.742 12.801 -15.414 1.00 49.25 81 GLY A O 1
ATOM 648 N N . TYR A 1 82 ? 11.333 12.502 -13.272 1.00 48.91 82 TYR A N 1
ATOM 649 C CA . TYR A 1 82 ? 11.426 11.060 -13.371 1.00 48.91 82 TYR A CA 1
ATOM 650 C C . TYR A 1 82 ? 10.012 10.592 -13.711 1.00 48.91 82 TYR A C 1
ATOM 652 O O . TYR A 1 82 ? 9.095 10.791 -12.912 1.00 48.91 82 TYR A O 1
ATOM 660 N N . GLY A 1 83 ? 9.811 10.062 -14.923 1.00 55.09 83 GLY A N 1
ATOM 661 C CA . GLY A 1 83 ? 8.597 9.346 -15.280 1.00 55.09 83 GLY A CA 1
ATOM 662 C C . GLY A 1 83 ? 8.555 8.178 -14.345 1.00 55.09 83 GLY A C 1
ATOM 663 O O . GLY A 1 83 ? 9.231 7.180 -14.548 1.00 55.09 83 GLY A O 1
ATOM 664 N N . PHE A 1 84 ? 7.894 8.396 -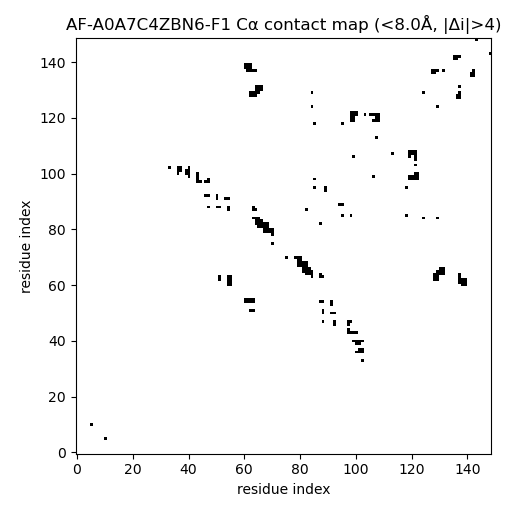13.225 1.00 70.62 84 PHE A N 1
ATOM 665 C CA . PHE A 1 84 ? 7.993 7.501 -12.107 1.00 70.62 84 PHE A CA 1
ATOM 666 C C . PHE A 1 84 ? 7.417 6.164 -12.568 1.00 70.62 84 PHE A C 1
ATOM 668 O O . PHE A 1 84 ? 6.475 6.154 -13.359 1.00 70.62 84 PHE A O 1
ATOM 675 N N . TRP A 1 85 ? 7.965 5.044 -12.110 1.00 77.69 85 TRP A N 1
ATOM 676 C CA . TRP A 1 85 ? 7.519 3.698 -12.500 1.00 77.69 85 TRP A CA 1
ATOM 677 C C . TRP A 1 85 ? 5.980 3.551 -12.464 1.00 77.69 85 TRP A C 1
ATOM 679 O O . TRP A 1 85 ? 5.391 2.898 -13.317 1.00 77.69 85 TRP A O 1
ATOM 689 N N . MET A 1 86 ? 5.303 4.266 -11.556 1.00 80.50 86 MET A N 1
ATOM 690 C CA . MET A 1 86 ? 3.838 4.381 -11.481 1.00 80.50 86 MET A CA 1
ATOM 691 C C . MET A 1 86 ? 3.143 4.851 -12.767 1.00 80.50 86 MET A C 1
ATOM 693 O O . MET A 1 86 ? 2.000 4.467 -13.011 1.00 80.50 86 MET A O 1
ATOM 697 N N . TRP A 1 87 ? 3.780 5.723 -13.552 1.00 78.94 87 TRP A N 1
ATOM 698 C CA . TRP A 1 87 ? 3.254 6.233 -14.817 1.00 78.94 87 TRP A CA 1
ATOM 699 C C . TRP A 1 87 ? 3.304 5.155 -15.903 1.00 78.94 87 TRP A C 1
ATOM 701 O O . TRP A 1 87 ? 2.318 4.943 -16.602 1.00 78.94 87 TRP A O 1
ATOM 711 N N . LEU A 1 88 ? 4.400 4.393 -15.959 1.00 81.75 88 LEU A N 1
ATOM 712 C CA . LEU A 1 88 ? 4.538 3.235 -16.849 1.00 81.75 88 LEU A CA 1
ATOM 713 C C . LEU A 1 88 ? 3.548 2.112 -16.513 1.00 81.75 88 LEU A C 1
ATOM 715 O O . LEU A 1 88 ? 3.107 1.388 -17.400 1.00 81.75 88 LEU A O 1
ATOM 719 N N . LEU A 1 89 ? 3.158 1.994 -15.243 1.00 87.00 89 LEU A N 1
ATOM 720 C CA . LEU A 1 89 ? 2.164 1.019 -14.797 1.00 87.00 89 LEU A CA 1
ATOM 721 C C . LEU A 1 89 ? 0.706 1.465 -14.999 1.00 87.00 89 LEU A C 1
ATOM 723 O O . LEU A 1 89 ? -0.210 0.664 -14.799 1.00 87.00 89 LEU A O 1
ATOM 727 N N . GLN A 1 90 ? 0.455 2.714 -15.408 1.00 86.19 90 GLN A N 1
ATOM 728 C CA . GLN A 1 90 ? -0.911 3.222 -15.586 1.00 86.19 90 GLN A CA 1
ATOM 729 C C . GLN A 1 90 ? -1.791 2.412 -16.536 1.00 86.19 90 GLN A C 1
ATOM 731 O O . GLN A 1 90 ? -2.950 2.189 -16.175 1.00 86.19 90 GLN A O 1
ATOM 736 N N . PRO A 1 91 ? -1.301 1.937 -17.697 1.00 88.81 91 PRO A N 1
ATOM 737 C CA . PRO A 1 91 ? -2.125 1.149 -18.610 1.00 88.81 91 PRO A CA 1
ATOM 738 C C . PRO A 1 91 ? -2.701 -0.118 -17.957 1.00 88.81 91 PRO A C 1
ATOM 740 O O . PRO A 1 91 ? -3.817 -0.528 -18.279 1.00 88.81 91 PRO A O 1
ATOM 743 N N . TYR A 1 92 ? -1.975 -0.689 -16.992 1.00 91.44 92 TYR A N 1
ATOM 744 C CA . TYR A 1 92 ? -2.334 -1.929 -16.301 1.00 91.44 92 TYR A CA 1
ATOM 745 C C . TYR A 1 92 ? -3.191 -1.685 -15.050 1.00 91.44 92 TYR A C 1
ATOM 747 O O . TYR A 1 92 ? -4.067 -2.488 -14.743 1.00 91.44 92 TYR A O 1
ATOM 755 N N . MET A 1 93 ? -2.973 -0.571 -14.340 1.00 86.69 93 MET A N 1
ATOM 756 C CA . MET A 1 93 ? -3.660 -0.266 -13.074 1.00 86.69 93 MET A CA 1
ATOM 757 C C . MET A 1 93 ? -4.926 0.580 -13.246 1.00 86.69 93 MET A C 1
ATOM 759 O O . MET A 1 93 ? -5.864 0.434 -12.466 1.00 86.69 93 MET A O 1
ATOM 763 N N . LYS A 1 94 ? -4.966 1.477 -14.243 1.00 84.69 94 LYS A N 1
ATOM 764 C CA . LYS A 1 94 ? -6.081 2.407 -14.537 1.00 84.69 94 LYS A CA 1
ATOM 765 C C . LYS A 1 94 ? -6.516 3.320 -13.374 1.00 84.69 94 LYS A C 1
ATOM 767 O O . LYS A 1 94 ? -7.537 3.996 -13.475 1.00 84.69 94 LYS A O 1
ATOM 772 N N . THR A 1 95 ? -5.762 3.358 -12.276 1.00 85.19 95 THR A N 1
ATOM 773 C CA . THR A 1 95 ? -5.975 4.240 -11.122 1.00 85.19 95 THR A CA 1
ATOM 774 C C . THR A 1 95 ? -4.646 4.561 -10.436 1.00 85.19 95 THR A C 1
ATOM 776 O O . THR A 1 95 ? -3.698 3.773 -10.483 1.00 85.19 95 THR A O 1
ATOM 779 N N . TYR A 1 96 ? -4.584 5.720 -9.775 1.00 79.88 96 TYR A N 1
ATOM 780 C CA . TYR A 1 96 ? -3.450 6.146 -8.953 1.00 79.88 96 TYR A CA 1
ATOM 781 C C . TYR A 1 96 ? -3.658 5.904 -7.448 1.00 79.88 96 TYR A C 1
ATOM 783 O O . TYR A 1 96 ? -2.698 5.970 -6.683 1.00 79.88 96 TYR A O 1
ATOM 791 N N . ASP A 1 97 ? -4.877 5.582 -7.001 1.00 83.19 97 ASP A N 1
ATOM 792 C CA . ASP A 1 97 ? -5.193 5.436 -5.567 1.00 83.19 97 ASP A CA 1
ATOM 793 C C . ASP A 1 97 ? -4.456 4.262 -4.909 1.00 83.19 97 ASP A C 1
ATOM 795 O O . ASP A 1 97 ? -4.122 4.280 -3.726 1.00 83.19 97 ASP A O 1
ATOM 799 N N . VAL A 1 98 ? -4.150 3.254 -5.716 1.00 88.69 98 VAL A N 1
ATOM 800 C CA . VAL A 1 98 ? -3.373 2.055 -5.382 1.00 88.69 98 VAL A CA 1
ATOM 801 C C . VAL A 1 98 ? -1.956 2.353 -4.901 1.00 88.69 98 VAL A C 1
ATOM 803 O O . VAL A 1 98 ? -1.400 1.575 -4.134 1.00 88.69 98 VAL A O 1
ATOM 806 N N . TYR A 1 99 ? -1.375 3.496 -5.269 1.00 85.12 99 TYR A N 1
ATOM 807 C CA . TYR A 1 99 ? -0.042 3.882 -4.801 1.00 85.12 99 TYR A CA 1
ATOM 808 C C . TYR A 1 99 ? -0.055 4.466 -3.387 1.00 85.12 99 TYR A C 1
ATOM 810 O O . TYR A 1 99 ? 1.002 4.691 -2.792 1.00 85.12 99 TYR A O 1
ATOM 818 N N . ARG A 1 100 ? -1.240 4.684 -2.811 1.00 86.06 100 ARG A N 1
ATOM 819 C CA . ARG A 1 100 ? -1.408 5.249 -1.479 1.00 86.06 100 ARG A CA 1
ATOM 820 C C . ARG A 1 100 ? -1.778 4.163 -0.478 1.00 86.06 100 ARG A C 1
ATOM 822 O O . ARG A 1 100 ? -2.712 3.394 -0.683 1.00 86.06 100 ARG A O 1
ATOM 829 N N . CYS A 1 101 ? -1.066 4.124 0.644 1.00 89.62 101 CYS A N 1
ATOM 830 C CA . CYS A 1 101 ? -1.395 3.232 1.752 1.00 89.62 101 CYS A CA 1
ATOM 831 C C . CYS A 1 101 ? -2.289 3.983 2.751 1.00 89.62 101 CYS A C 1
ATOM 833 O O . CYS A 1 101 ? -1.869 5.015 3.274 1.00 89.62 101 CYS A O 1
ATOM 835 N N . PRO A 1 102 ? -3.497 3.483 3.083 1.00 90.25 102 PRO A N 1
ATOM 836 C CA . PRO A 1 102 ? -4.364 4.112 4.085 1.00 90.25 102 PRO A CA 1
ATOM 837 C C . PRO A 1 102 ? -3.767 4.244 5.495 1.00 90.25 102 PRO A C 1
ATOM 839 O O . PRO A 1 102 ? -4.287 5.026 6.292 1.00 90.25 102 PRO A O 1
ATOM 842 N N . SER A 1 103 ? -2.721 3.474 5.817 1.00 90.19 103 SER A N 1
ATOM 843 C CA . SER A 1 103 ? -1.970 3.578 7.079 1.00 90.19 103 SER A CA 1
ATOM 844 C C . SER A 1 103 ? -0.789 4.555 7.009 1.00 90.19 103 SER A C 1
ATOM 846 O O . SER A 1 103 ? -0.144 4.789 8.028 1.00 90.19 103 SER A O 1
ATOM 848 N N . ALA A 1 104 ? -0.465 5.115 5.838 1.00 85.88 104 ALA A N 1
ATOM 849 C CA . ALA A 1 104 ? 0.664 6.027 5.715 1.00 85.88 104 ALA A CA 1
ATOM 850 C C . ALA A 1 104 ? 0.388 7.356 6.447 1.00 85.88 104 ALA A C 1
ATOM 852 O O . ALA A 1 104 ? -0.702 7.916 6.309 1.00 85.88 104 ALA A O 1
ATOM 853 N N . PRO A 1 105 ? 1.371 7.895 7.195 1.00 76.06 105 PRO A N 1
ATOM 854 C CA . PRO A 1 105 ? 1.202 9.130 7.964 1.00 76.06 105 PRO A CA 1
ATOM 855 C C . PRO A 1 105 ? 1.077 10.371 7.074 1.00 76.06 105 PRO A C 1
ATOM 857 O O . PRO A 1 105 ? 0.480 11.364 7.480 1.00 76.06 105 PRO A O 1
ATOM 860 N N . HIS A 1 106 ? 1.615 10.309 5.854 1.00 67.56 106 HIS A N 1
ATOM 861 C CA . HIS A 1 106 ? 1.575 11.400 4.894 1.00 67.56 106 HIS A CA 1
ATOM 862 C C . HIS A 1 106 ? 0.984 10.920 3.575 1.00 67.56 106 HIS A C 1
ATOM 864 O O . HIS A 1 106 ? 1.344 9.865 3.054 1.00 67.56 106 HIS A O 1
ATOM 870 N N . ASN A 1 107 ? 0.119 11.744 2.991 1.00 65.50 107 ASN A N 1
ATOM 871 C CA . ASN A 1 107 ? -0.438 11.488 1.663 1.00 65.50 107 ASN A CA 1
ATOM 872 C C . ASN A 1 107 ? 0.518 11.887 0.536 1.00 65.50 107 ASN A C 1
ATOM 874 O O . ASN A 1 107 ? 0.181 11.672 -0.618 1.00 65.50 107 ASN A O 1
ATOM 878 N N . LYS A 1 108 ? 1.660 12.507 0.860 1.00 62.03 108 LYS A N 1
ATOM 879 C CA . LYS A 1 108 ? 2.695 12.980 -0.067 1.00 62.03 108 LYS A CA 1
ATOM 880 C C . LYS A 1 108 ? 4.073 12.735 0.572 1.00 62.03 108 LYS A C 1
ATOM 882 O O . LYS A 1 108 ? 4.173 12.849 1.795 1.00 62.03 108 LYS A O 1
ATOM 887 N N . PRO A 1 109 ? 5.120 12.376 -0.188 1.00 58.62 109 PRO A N 1
ATOM 888 C CA . PRO A 1 109 ? 6.477 12.298 0.348 1.00 58.62 109 PRO A CA 1
ATOM 889 C C . PRO A 1 109 ? 6.962 13.694 0.767 1.00 58.62 109 PRO A C 1
ATOM 891 O O . PRO A 1 109 ? 6.636 14.682 0.114 1.00 58.62 109 PRO A O 1
ATOM 894 N N . VAL A 1 110 ? 7.760 13.761 1.838 1.00 55.84 110 VAL A N 1
ATOM 895 C CA . VAL A 1 110 ? 8.243 15.012 2.472 1.00 55.84 110 VAL A CA 1
ATOM 896 C C . VAL A 1 110 ? 9.001 15.927 1.495 1.00 55.84 110 VAL A C 1
ATOM 898 O O . VAL A 1 110 ? 9.065 17.134 1.697 1.00 55.84 110 VAL A O 1
ATOM 901 N N . TRP A 1 111 ? 9.542 15.363 0.414 1.00 55.31 111 TRP A N 1
ATOM 902 C CA . TRP A 1 111 ? 10.380 16.065 -0.559 1.00 55.31 111 TRP A CA 1
ATOM 903 C C . TRP A 1 111 ? 9.625 16.633 -1.768 1.00 55.31 111 TRP A C 1
ATOM 905 O O . TRP A 1 111 ? 10.234 17.329 -2.576 1.00 55.31 111 TRP A O 1
ATOM 915 N N . LEU A 1 112 ? 8.327 16.341 -1.930 1.00 58.84 112 LEU A N 1
ATOM 916 C CA . LEU A 1 112 ? 7.534 16.921 -3.018 1.00 58.84 112 LEU A CA 1
ATOM 917 C C . LEU A 1 112 ? 6.797 18.182 -2.539 1.00 58.84 112 LEU A C 1
ATOM 919 O O . LEU A 1 112 ? 6.158 18.140 -1.485 1.00 58.84 112 LEU A O 1
ATOM 923 N N . PRO A 1 113 ? 6.816 19.284 -3.317 1.00 57.59 113 PRO A N 1
ATOM 924 C CA . PRO A 1 113 ? 6.014 20.466 -3.025 1.00 57.59 113 PRO A CA 1
ATOM 925 C C . PRO A 1 113 ? 4.526 20.124 -2.881 1.00 57.59 113 PRO A C 1
ATOM 927 O O . PRO A 1 113 ? 4.001 19.256 -3.583 1.00 57.59 113 PRO A O 1
ATOM 930 N N . GLU A 1 114 ? 3.814 20.857 -2.024 1.00 55.44 114 GLU A N 1
ATOM 931 C CA . GLU A 1 114 ? 2.390 20.623 -1.745 1.00 55.44 114 GLU A CA 1
ATOM 932 C C . GLU A 1 114 ? 1.508 20.688 -3.009 1.00 55.44 114 GLU A C 1
ATOM 934 O O . GLU A 1 114 ? 0.509 19.978 -3.093 1.00 55.44 114 GLU A O 1
ATOM 939 N N . ASN A 1 115 ? 1.927 21.427 -4.041 1.00 60.56 115 ASN A N 1
ATOM 940 C CA . ASN A 1 115 ? 1.224 21.561 -5.324 1.00 60.56 115 ASN A CA 1
ATOM 941 C C . ASN A 1 115 ? 1.812 20.700 -6.457 1.00 60.56 115 ASN A C 1
ATOM 943 O O . ASN A 1 115 ? 1.614 21.014 -7.629 1.00 60.56 115 ASN A O 1
ATOM 947 N N . SER A 1 116 ? 2.562 19.642 -6.134 1.00 61.09 116 SER A N 1
ATOM 948 C CA . SER A 1 116 ? 3.118 18.735 -7.143 1.00 61.09 116 SER A CA 1
ATOM 949 C C . SER A 1 116 ? 2.005 18.112 -8.007 1.00 61.09 116 SER A C 1
ATOM 951 O O . SER A 1 116 ? 1.096 17.492 -7.446 1.00 61.09 116 SER A O 1
ATOM 953 N N . PRO A 1 117 ? 2.078 18.217 -9.350 1.00 60.44 117 PRO A N 1
ATOM 954 C CA . PRO A 1 117 ? 1.136 17.556 -10.254 1.00 60.44 117 PRO A CA 1
ATOM 955 C C . PRO A 1 117 ? 1.402 16.046 -10.381 1.00 60.44 117 PRO A C 1
ATOM 957 O O . PRO A 1 117 ? 0.622 15.336 -11.014 1.00 60.44 117 PRO A O 1
ATOM 960 N N . TYR A 1 118 ? 2.503 15.544 -9.810 1.00 61.78 118 TYR A N 1
ATOM 961 C CA . TYR A 1 118 ? 2.907 14.147 -9.944 1.00 61.78 118 TYR A CA 1
ATOM 962 C C . TYR A 1 118 ? 2.129 13.224 -9.002 1.00 61.78 118 TYR A C 1
ATOM 964 O O . TYR A 1 118 ? 1.891 13.591 -7.844 1.00 61.78 118 TYR A O 1
ATOM 972 N N . PRO A 1 119 ? 1.788 11.999 -9.455 1.00 63.31 119 PRO A N 1
ATOM 973 C CA . PRO A 1 119 ? 1.266 10.978 -8.562 1.00 63.31 119 PRO A CA 1
ATOM 974 C C . PRO A 1 119 ? 2.274 10.717 -7.438 1.00 63.31 119 PRO A C 1
ATOM 976 O O . PRO A 1 119 ? 3.487 10.817 -7.628 1.00 63.31 119 PRO A O 1
ATOM 979 N N . VAL A 1 120 ? 1.768 10.373 -6.257 1.00 69.56 120 VAL A N 1
ATOM 980 C CA . VAL A 1 120 ? 2.569 10.139 -5.051 1.00 69.56 120 VAL A CA 1
ATOM 981 C C . VAL A 1 120 ? 2.380 8.704 -4.580 1.00 69.56 120 VAL A C 1
ATOM 983 O O . VAL A 1 120 ? 1.249 8.252 -4.405 1.00 69.56 120 VAL A O 1
ATOM 986 N N . ALA A 1 121 ? 3.488 7.992 -4.365 1.00 76.31 121 ALA A N 1
ATOM 987 C CA . ALA A 1 121 ? 3.477 6.667 -3.756 1.00 76.31 121 ALA A CA 1
ATOM 988 C C . ALA A 1 121 ? 3.858 6.744 -2.279 1.00 76.31 121 ALA A C 1
ATOM 990 O O . ALA A 1 121 ? 4.812 7.424 -1.904 1.00 76.31 121 ALA A O 1
ATOM 991 N N . ASN A 1 122 ? 3.165 5.971 -1.446 1.00 81.38 122 ASN A N 1
ATOM 992 C CA . ASN A 1 122 ? 3.660 5.597 -0.119 1.00 81.38 122 ASN A CA 1
ATOM 993 C C . ASN A 1 122 ? 4.517 4.325 -0.147 1.00 81.38 122 ASN A C 1
ATOM 995 O O . ASN A 1 122 ? 4.997 3.887 0.896 1.00 81.38 122 ASN A O 1
ATOM 999 N N . TYR A 1 123 ? 4.678 3.729 -1.325 1.00 83.88 123 TYR A N 1
ATOM 1000 C CA . TYR A 1 123 ? 5.455 2.522 -1.553 1.00 83.88 123 TYR A CA 1
ATOM 1001 C C . TYR A 1 123 ? 6.759 2.858 -2.269 1.00 83.88 123 TYR A C 1
ATOM 1003 O O . TYR A 1 123 ? 6.798 3.740 -3.128 1.00 83.88 123 TYR A O 1
ATOM 1011 N N . GLY A 1 124 ? 7.818 2.146 -1.898 1.00 77.38 124 GLY A N 1
ATOM 1012 C CA . GLY A 1 124 ? 9.114 2.238 -2.555 1.00 77.38 124 GLY A CA 1
ATOM 1013 C C . GLY A 1 124 ? 9.212 1.271 -3.727 1.00 77.38 124 GLY A C 1
ATOM 1014 O O . GLY A 1 124 ? 8.596 0.206 -3.724 1.00 77.38 124 GLY A O 1
ATOM 1015 N N . TYR A 1 125 ? 10.032 1.642 -4.699 1.00 79.19 125 TYR A N 1
ATOM 1016 C CA . TYR A 1 125 ? 10.512 0.756 -5.747 1.00 79.19 125 TYR A CA 1
ATOM 1017 C C . TYR A 1 125 ? 12.035 0.827 -5.723 1.00 79.19 125 TYR A C 1
ATOM 1019 O O . TYR A 1 125 ? 12.581 1.908 -5.499 1.00 79.19 125 TYR A O 1
ATOM 1027 N N . ASN A 1 126 ? 12.709 -0.313 -5.870 1.00 79.19 126 ASN A N 1
ATOM 1028 C CA . ASN A 1 126 ? 14.160 -0.380 -5.717 1.00 79.19 126 ASN A CA 1
ATOM 1029 C C . ASN A 1 126 ? 14.848 0.523 -6.749 1.00 79.19 126 ASN A C 1
ATOM 1031 O O . ASN A 1 126 ? 14.697 0.309 -7.950 1.00 79.19 126 ASN A O 1
ATOM 1035 N N . GLU A 1 127 ? 15.609 1.509 -6.280 1.00 73.62 127 GLU A N 1
ATOM 1036 C CA . GLU A 1 127 ? 16.205 2.535 -7.130 1.00 73.62 127 GLU A CA 1
ATOM 1037 C C . GLU A 1 127 ? 17.190 1.983 -8.167 1.00 73.62 127 GLU A C 1
ATOM 1039 O O . GLU A 1 127 ? 17.259 2.519 -9.270 1.00 73.62 127 GLU A O 1
ATOM 1044 N N . TYR A 1 128 ? 17.865 0.871 -7.861 1.00 72.19 128 TYR A N 1
ATOM 1045 C CA . TYR A 1 128 ? 18.767 0.183 -8.790 1.00 72.19 128 TYR A CA 1
ATOM 1046 C C . TYR A 1 128 ? 18.032 -0.405 -9.999 1.00 72.19 128 TYR A C 1
ATOM 1048 O O . TYR A 1 128 ? 18.604 -0.527 -11.074 1.00 72.19 128 TYR A O 1
ATOM 1056 N N . ILE A 1 129 ? 16.750 -0.740 -9.831 1.00 77.12 129 ILE A N 1
ATOM 1057 C CA . ILE A 1 129 ? 15.875 -1.193 -10.920 1.00 77.12 129 ILE A CA 1
ATOM 1058 C C . ILE A 1 129 ? 15.269 0.023 -11.644 1.00 77.12 129 ILE A C 1
ATOM 1060 O O . ILE A 1 129 ? 14.997 -0.010 -12.844 1.00 77.12 129 ILE A O 1
ATOM 1064 N N . VAL A 1 130 ? 15.049 1.122 -10.912 1.00 67.31 130 VAL A N 1
ATOM 1065 C CA . VAL A 1 130 ? 14.420 2.339 -11.433 1.00 67.31 130 VAL A CA 1
ATOM 1066 C C . VAL A 1 130 ? 15.362 3.156 -12.321 1.00 67.31 130 VAL A C 1
ATOM 1068 O O . VAL A 1 130 ? 14.904 3.665 -13.341 1.00 67.31 130 VAL A O 1
ATOM 1071 N N . TYR A 1 131 ? 16.623 3.380 -11.958 1.00 63.97 131 TYR A N 1
ATOM 1072 C CA . TYR A 1 131 ? 17.455 4.365 -12.658 1.00 63.97 131 TYR A CA 1
ATOM 1073 C C . TYR A 1 131 ? 18.105 3.820 -13.936 1.00 63.97 131 TYR A C 1
ATOM 1075 O O . TYR A 1 131 ? 18.628 2.717 -13.987 1.00 63.97 131 TYR A O 1
ATOM 1083 N N . THR A 1 132 ? 18.067 4.637 -14.993 1.00 55.88 132 THR A N 1
ATOM 1084 C CA . THR A 1 132 ? 18.579 4.296 -16.335 1.00 55.88 132 THR A CA 1
ATOM 1085 C C . THR A 1 132 ? 20.062 4.596 -16.543 1.00 55.88 132 THR A C 1
ATOM 1087 O O . THR A 1 132 ? 20.588 4.244 -17.600 1.00 55.88 132 THR A O 1
ATOM 1090 N N . THR A 1 133 ? 20.720 5.284 -15.602 1.00 55.66 133 THR A N 1
ATOM 1091 C CA . THR A 1 133 ? 22.115 5.729 -15.765 1.00 55.66 133 THR A CA 1
ATOM 1092 C C . THR A 1 133 ? 23.080 4.556 -15.836 1.00 55.66 133 THR A C 1
ATOM 1094 O O . THR A 1 133 ? 23.980 4.595 -16.667 1.00 55.66 133 THR A O 1
ATOM 1097 N N . ASP A 1 134 ? 22.788 3.484 -15.098 1.00 55.78 134 ASP A N 1
ATOM 1098 C CA . ASP A 1 134 ? 23.500 2.214 -15.158 1.00 55.78 134 ASP A CA 1
ATOM 1099 C C . ASP A 1 134 ? 22.451 1.125 -15.417 1.00 55.78 134 ASP A C 1
ATOM 1101 O O . ASP A 1 134 ? 21.766 0.667 -14.505 1.00 55.78 134 ASP A O 1
ATOM 1105 N N . ARG A 1 135 ? 22.249 0.737 -16.687 1.00 58.97 135 ARG A N 1
ATOM 1106 C CA . ARG A 1 135 ? 21.265 -0.289 -17.116 1.00 58.97 135 ARG A CA 1
ATOM 1107 C C . ARG A 1 135 ? 21.604 -1.707 -16.624 1.00 58.97 135 ARG A C 1
ATOM 1109 O O . ARG A 1 135 ? 21.216 -2.692 -17.242 1.00 58.97 135 ARG A O 1
ATOM 1116 N N . GLU A 1 136 ? 22.360 -1.826 -15.545 1.00 64.75 136 GLU A N 1
ATOM 1117 C CA . GLU A 1 136 ? 22.889 -3.090 -15.059 1.00 64.75 136 GLU A CA 1
ATOM 1118 C C . GLU A 1 136 ? 21.793 -3.983 -14.477 1.00 64.75 136 GLU A C 1
ATOM 1120 O O . GLU A 1 136 ? 21.945 -5.188 -14.546 1.00 64.75 136 GLU A O 1
ATOM 1125 N N . PHE A 1 137 ? 20.662 -3.448 -13.996 1.00 71.94 137 PHE A N 1
ATOM 1126 C CA . PHE A 1 137 ? 19.626 -4.248 -13.311 1.00 71.94 137 PHE A CA 1
ATOM 1127 C C . PHE A 1 137 ? 18.197 -4.030 -13.831 1.00 71.94 137 PHE A C 1
ATOM 1129 O O . PHE A 1 137 ? 17.222 -4.299 -13.131 1.00 71.94 137 PHE A O 1
ATOM 1136 N N . ASN A 1 138 ? 18.045 -3.521 -15.055 1.00 76.12 138 ASN A N 1
ATOM 1137 C CA . ASN A 1 138 ? 16.729 -3.210 -15.617 1.00 76.12 138 ASN A CA 1
ATOM 1138 C C . ASN A 1 138 ? 15.996 -4.432 -16.202 1.00 76.12 138 ASN A C 1
ATOM 1140 O O . ASN A 1 138 ? 14.787 -4.355 -16.409 1.00 76.12 138 ASN A O 1
ATOM 1144 N N . THR A 1 139 ? 16.693 -5.539 -16.464 1.00 80.62 139 THR A N 1
ATOM 1145 C CA . THR A 1 139 ? 16.113 -6.811 -16.916 1.00 80.62 139 THR A CA 1
ATOM 1146 C C . THR A 1 139 ? 16.274 -7.887 -15.857 1.00 80.62 139 THR A C 1
ATOM 1148 O O . THR A 1 139 ? 17.263 -7.913 -15.125 1.00 80.62 139 THR A O 1
ATOM 1151 N N . GLU A 1 140 ? 15.328 -8.825 -15.814 1.00 81.56 140 GLU A N 1
ATOM 1152 C CA . GLU A 1 140 ? 15.382 -9.966 -14.888 1.00 81.56 140 GLU A CA 1
ATOM 1153 C C . GLU A 1 140 ? 16.686 -10.771 -15.021 1.00 81.56 140 GLU A C 1
ATOM 1155 O O . GLU A 1 140 ? 17.255 -11.194 -14.019 1.00 81.56 140 GLU A O 1
ATOM 1160 N N . SER A 1 141 ? 17.217 -10.903 -16.242 1.00 82.00 141 SER A N 1
ATOM 1161 C CA . SER A 1 141 ? 18.469 -11.620 -16.522 1.00 82.00 141 SER A CA 1
ATOM 1162 C C . SER A 1 141 ? 19.699 -11.045 -15.825 1.00 82.00 141 SER A C 1
ATOM 1164 O O . SER A 1 141 ? 20.674 -11.769 -15.634 1.00 82.00 141 SER A O 1
ATOM 1166 N N . ASN A 1 142 ? 19.685 -9.751 -15.501 1.00 79.69 142 ASN A N 1
ATOM 1167 C CA . ASN A 1 142 ? 20.858 -9.070 -14.970 1.00 79.69 142 ASN A CA 1
ATOM 1168 C C . ASN A 1 142 ? 20.808 -8.928 -13.441 1.00 79.69 142 ASN A C 1
ATOM 1170 O O . ASN A 1 142 ? 21.773 -8.470 -12.834 1.00 79.69 142 ASN A O 1
ATOM 1174 N N . ILE A 1 143 ? 19.705 -9.331 -12.800 1.00 80.31 143 ILE A N 1
ATOM 1175 C CA . ILE A 1 143 ? 19.590 -9.323 -11.342 1.00 80.31 143 ILE A CA 1
ATOM 1176 C C . ILE A 1 143 ? 20.363 -10.531 -10.779 1.00 80.31 143 ILE A C 1
ATOM 1178 O O . ILE A 1 143 ? 20.046 -11.670 -11.129 1.00 80.31 143 ILE A O 1
ATOM 1182 N N . PRO A 1 144 ? 21.365 -10.324 -9.901 1.00 75.88 144 PRO A N 1
ATOM 1183 C CA . PRO A 1 144 ? 22.157 -11.415 -9.347 1.00 75.88 144 PRO A CA 1
ATOM 1184 C C . PRO A 1 144 ? 21.285 -12.335 -8.491 1.00 75.88 144 PRO A C 1
ATOM 1186 O O . PRO A 1 144 ? 20.445 -11.884 -7.707 1.00 75.88 144 PRO A O 1
ATOM 1189 N N . LEU A 1 145 ? 21.498 -13.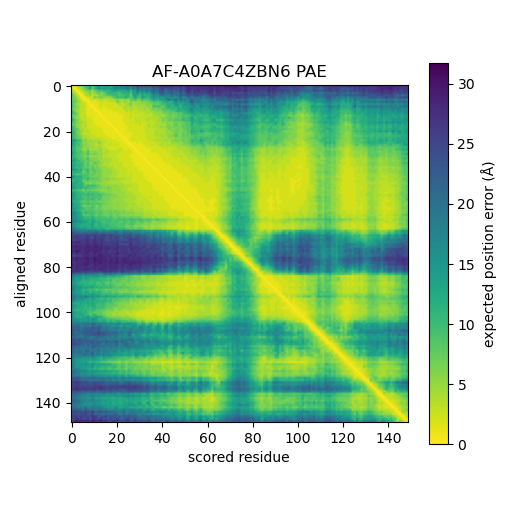646 -8.627 1.00 77.25 145 LEU A N 1
ATOM 1190 C CA . LEU A 1 145 ? 20.788 -14.630 -7.815 1.00 77.25 145 LEU A CA 1
ATOM 1191 C C . LEU A 1 145 ? 21.196 -14.488 -6.338 1.00 77.25 145 LEU A C 1
ATOM 1193 O O . LEU A 1 145 ? 22.375 -14.263 -6.063 1.00 77.25 145 LEU A O 1
ATOM 1197 N N . PRO A 1 146 ? 20.287 -14.733 -5.373 1.00 75.19 146 PRO A N 1
ATOM 1198 C CA . PRO A 1 146 ? 20.608 -14.666 -3.942 1.00 75.19 146 PRO A CA 1
ATOM 1199 C C . PRO A 1 146 ? 21.759 -15.581 -3.500 1.00 75.19 146 PRO A C 1
ATOM 1201 O O . PRO A 1 146 ? 22.333 -15.390 -2.438 1.00 75.19 146 PRO A O 1
ATOM 1204 N N . SER A 1 147 ? 22.087 -16.604 -4.292 1.00 75.00 147 SER A N 1
ATOM 1205 C CA . SER A 1 147 ? 23.212 -17.512 -4.051 1.00 75.00 147 SER A CA 1
ATOM 1206 C C . SER A 1 147 ? 24.571 -16.965 -4.509 1.00 75.00 147 SER A C 1
ATOM 1208 O O . SER A 1 147 ? 25.574 -17.650 -4.335 1.00 75.00 147 SER A O 1
ATOM 1210 N N . GLN A 1 148 ? 24.605 -15.807 -5.173 1.00 63.91 148 GLN A N 1
ATOM 1211 C CA . GLN A 1 148 ? 25.808 -15.188 -5.746 1.00 63.91 148 GLN A CA 1
ATOM 1212 C C . GLN A 1 148 ? 26.278 -13.938 -4.980 1.00 63.91 148 GLN A C 1
ATOM 1214 O O . GLN A 1 148 ? 27.278 -13.336 -5.365 1.00 63.91 148 GLN A O 1
ATOM 1219 N N . THR A 1 149 ? 25.572 -13.568 -3.911 1.00 56.38 149 THR A N 1
ATOM 1220 C CA . THR A 1 149 ? 25.872 -12.454 -2.993 1.00 56.38 149 THR A CA 1
ATOM 1221 C C . THR A 1 149 ? 26.307 -12.976 -1.637 1.00 56.38 149 THR A C 1
ATOM 1223 O O . THR A 1 149 ? 27.275 -12.424 -1.076 1.00 56.38 149 THR A O 1
#

Radius of gyration: 25.69 Å; Cα contacts (8 Å, |Δi|>4): 137; chains: 1; bounding box: 80×44×62 Å

Sequence (149 aa):
MKRRAFTLIELLVVIAIIAILAAILFPVFAKAREKARQSACLSNVKQMAFAVHSYMNDWDNCYPSSARYPTPDPKWDNVYGYGFWMWLLQPYMKTYDVYRCPSAPHNKPVWLPENSPYPVANYGYNEYIVYTTDREFNTESNIPLPSQT

Nearest PDB structures (foldseek):
  3s0t-assembly1_A  TM=6.192E-01  e=2.796E+00  Escherichia coli

Solvent-accessible surface area (backbone atoms only — not comparable to full-atom values): 8970 Å² total; per-residue (Å²): 133,88,79,83,76,84,53,73,64,64,54,51,52,51,54,51,51,52,52,56,51,48,65,57,45,54,64,51,49,56,53,52,53,51,51,52,29,51,52,50,36,52,50,28,51,54,52,51,52,51,26,50,52,53,47,12,72,77,44,84,43,30,54,65,39,31,48,77,36,88,58,92,52,82,92,44,81,84,54,66,40,55,40,43,38,70,63,75,32,32,89,70,60,77,60,69,67,58,37,48,39,80,71,52,95,54,93,56,55,93,87,56,62,97,82,56,88,65,89,50,53,73,64,87,72,65,60,66,37,23,44,65,92,57,70,62,37,30,33,68,89,51,51,81,56,85,91,78,113

Secondary structure (DSSP, 8-state):
--PPPPPHHHHHHHHHHHHHHHHHHHHHHHHHHHHHHHHHHHHHHHHHHHHHHHHHHHTTTB---BEEEPPS-GGGTT--EEE-HHHHTHHHH--SGGG--TT-S-SS-TTS-TT--S---SS---HHHHBSSSGGGSBGGGSPPTT--